Protein AF-A0A3D0VB70-F1 (afdb_monomer)

Secondary structure (DSSP, 8-state):
-PPPPPPPPPPP---TT-----GGG-EEEEEEEHHHH-PPPHHHHHHTTTS---EEEEEEETTEEEEES-------SS---PPPGGGGTT-

Structure (mmCIF, N/CA/C/O backbone):
data_AF-A0A3D0VB70-F1
#
_entry.id   AF-A0A3D0VB70-F1
#
loop_
_atom_site.group_PDB
_atom_site.id
_atom_site.type_symbol
_atom_site.label_atom_id
_atom_site.label_alt_id
_atom_site.label_comp_id
_atom_site.label_asym_id
_atom_site.label_entity_id
_atom_site.label_seq_id
_atom_site.pdbx_PDB_ins_code
_atom_site.Cartn_x
_atom_site.Cartn_y
_atom_site.Cartn_z
_atom_site.occupancy
_atom_site.B_iso_or_equiv
_atom_site.auth_seq_id
_atom_site.auth_comp_id
_atom_site.auth_asym_id
_atom_site.auth_atom_id
_atom_site.pdbx_PDB_model_num
ATOM 1 N N . MET A 1 1 ? 32.258 21.076 45.411 1.00 51.81 1 MET A N 1
ATOM 2 C CA . MET A 1 1 ? 31.064 20.808 44.584 1.00 51.81 1 MET A CA 1
ATOM 3 C C . MET A 1 1 ? 30.977 19.315 44.315 1.00 51.81 1 MET A C 1
ATOM 5 O O . MET A 1 1 ? 31.858 18.822 43.623 1.00 51.81 1 MET A O 1
ATOM 9 N N . PRO A 1 2 ? 30.004 18.575 44.866 1.00 50.78 2 PRO A N 1
ATOM 10 C CA . PRO A 1 2 ? 29.686 17.245 44.365 1.00 50.78 2 PRO A CA 1
ATOM 11 C C . PRO A 1 2 ? 28.731 17.340 43.164 1.00 50.78 2 PRO A C 1
ATOM 13 O O . PRO A 1 2 ? 27.862 18.210 43.108 1.00 50.78 2 PRO A O 1
ATOM 16 N N . ALA A 1 3 ? 28.960 16.467 42.187 1.00 54.12 3 ALA A N 1
ATOM 17 C CA . ALA A 1 3 ? 28.238 16.366 40.928 1.00 54.12 3 ALA A CA 1
ATOM 18 C C . ALA A 1 3 ? 26.772 15.926 41.114 1.00 54.12 3 ALA A C 1
ATOM 20 O O . ALA A 1 3 ? 26.450 15.140 42.002 1.00 54.12 3 ALA A O 1
ATOM 21 N N . ASN A 1 4 ? 25.904 16.433 40.238 1.00 55.59 4 ASN A N 1
ATOM 22 C CA . ASN A 1 4 ? 24.490 16.082 40.108 1.00 55.59 4 ASN A CA 1
ATOM 23 C C . ASN A 1 4 ? 24.348 14.663 39.512 1.00 55.59 4 ASN A C 1
ATOM 25 O O . ASN A 1 4 ? 24.826 14.455 38.392 1.00 55.59 4 ASN A O 1
ATOM 29 N N . PRO A 1 5 ? 23.735 13.679 40.198 1.00 51.56 5 PRO A N 1
ATOM 30 C CA . PRO A 1 5 ? 23.493 12.373 39.601 1.00 51.56 5 PRO A CA 1
ATOM 31 C C . PRO A 1 5 ? 22.382 12.478 38.546 1.00 51.56 5 PRO A C 1
ATOM 33 O O . PRO A 1 5 ? 21.303 13.009 38.797 1.00 51.56 5 PRO A O 1
ATOM 36 N N . ALA A 1 6 ? 22.677 11.984 37.343 1.00 54.94 6 ALA A N 1
ATOM 37 C CA . ALA A 1 6 ? 21.781 11.981 36.196 1.00 54.94 6 ALA A CA 1
ATOM 38 C C . ALA A 1 6 ? 20.419 11.347 36.534 1.00 54.94 6 ALA A C 1
ATOM 40 O O . ALA A 1 6 ? 20.338 10.188 36.938 1.00 54.94 6 ALA A O 1
ATOM 41 N N . SER A 1 7 ? 19.349 12.119 36.335 1.00 48.59 7 SER A N 1
ATOM 42 C CA . SER A 1 7 ? 17.971 11.633 36.370 1.00 48.59 7 SER A CA 1
ATOM 43 C C . SER A 1 7 ? 17.749 10.678 35.193 1.00 48.59 7 SER A C 1
ATOM 45 O O . SER A 1 7 ? 17.917 11.068 34.036 1.00 48.59 7 SER A O 1
ATOM 47 N N . ALA A 1 8 ? 17.411 9.421 35.480 1.00 52.41 8 ALA A N 1
ATOM 48 C CA . ALA A 1 8 ? 17.021 8.439 34.472 1.00 52.41 8 ALA A CA 1
ATOM 49 C C . ALA A 1 8 ? 15.726 8.884 33.753 1.00 52.41 8 ALA A C 1
ATOM 51 O O . ALA A 1 8 ? 14.865 9.506 34.383 1.00 52.41 8 ALA A O 1
ATOM 52 N N . PRO A 1 9 ? 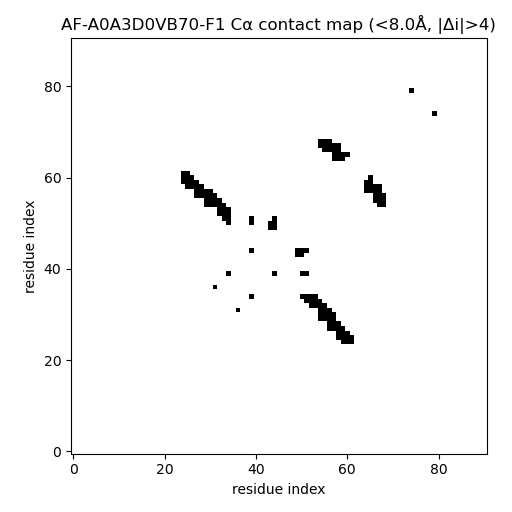15.541 8.577 32.454 1.00 59.84 9 PRO A N 1
ATOM 53 C CA . PRO A 1 9 ? 14.276 8.850 31.780 1.00 59.84 9 PRO A CA 1
ATOM 54 C C . PRO A 1 9 ? 13.163 7.962 32.370 1.00 59.84 9 PRO A C 1
ATOM 56 O O . PRO A 1 9 ? 13.427 6.808 32.718 1.00 59.84 9 PRO A O 1
ATOM 59 N N . PRO A 1 10 ? 11.916 8.455 32.482 1.00 53.53 10 PRO A N 1
ATOM 60 C CA . PRO A 1 10 ? 10.811 7.643 32.971 1.00 53.53 10 PRO A CA 1
ATOM 61 C C . PRO A 1 10 ? 10.510 6.533 31.957 1.00 53.53 10 PRO A C 1
ATOM 63 O O . PRO A 1 10 ? 10.179 6.799 30.800 1.00 53.53 10 PRO A O 1
ATOM 66 N N . VAL A 1 11 ? 10.634 5.280 32.394 1.00 52.56 11 VAL A N 1
ATOM 67 C CA . VAL A 1 11 ? 10.140 4.114 31.655 1.00 52.56 11 VAL A CA 1
ATOM 68 C C . VAL A 1 11 ? 8.633 4.279 31.455 1.00 52.56 11 VAL A C 1
ATOM 70 O O . VAL A 1 11 ? 7.879 4.423 32.417 1.00 52.56 11 VAL A O 1
ATOM 73 N N . ALA A 1 12 ? 8.198 4.339 30.196 1.00 48.56 12 ALA A N 1
ATOM 74 C CA . ALA A 1 12 ? 6.791 4.461 29.847 1.00 48.56 12 ALA A CA 1
ATOM 75 C C . ALA A 1 12 ? 6.014 3.291 30.466 1.00 48.56 12 ALA A C 1
ATOM 77 O O . ALA A 1 12 ? 6.323 2.130 30.206 1.00 48.56 12 ALA A O 1
ATOM 78 N N . ALA A 1 13 ? 5.024 3.603 31.301 1.00 45.50 13 ALA A N 1
ATOM 79 C CA . ALA A 1 13 ? 4.113 2.615 31.851 1.00 45.50 13 ALA A CA 1
ATOM 80 C C . ALA A 1 13 ? 3.374 1.916 30.698 1.00 45.50 13 ALA A C 1
ATOM 82 O O . ALA A 1 13 ? 2.625 2.551 29.953 1.00 45.50 13 ALA A O 1
ATOM 83 N N . THR A 1 14 ? 3.621 0.619 30.528 1.00 51.50 14 THR A N 1
ATOM 84 C CA . THR A 1 14 ? 2.881 -0.232 29.597 1.00 51.50 14 THR A CA 1
ATOM 85 C C . THR A 1 14 ? 1.467 -0.409 30.143 1.00 51.50 14 THR A C 1
ATOM 87 O O . THR A 1 14 ? 1.288 -0.986 31.213 1.00 51.50 14 THR A O 1
ATOM 90 N N . ASP A 1 15 ? 0.474 0.129 29.439 1.00 52.41 15 ASP A N 1
ATOM 91 C CA . ASP A 1 15 ? -0.938 0.028 29.810 1.00 52.41 15 ASP A CA 1
ATOM 92 C C . ASP A 1 15 ? -1.404 -1.440 29.690 1.00 52.41 15 ASP A C 1
ATOM 94 O O . ASP A 1 15 ? -1.398 -1.987 28.582 1.00 52.41 15 ASP A O 1
ATOM 98 N N . PRO A 1 16 ? -1.780 -2.119 30.792 1.00 54.72 16 PRO A N 1
ATOM 99 C CA . PRO A 1 16 ? -2.096 -3.549 30.785 1.00 54.72 16 PRO A CA 1
ATOM 100 C C . PRO A 1 16 ? -3.430 -3.879 30.093 1.00 54.72 16 PRO A C 1
ATOM 102 O O . PRO A 1 16 ? -3.756 -5.053 29.939 1.00 54.72 16 PRO A O 1
ATOM 105 N N . THR A 1 17 ? -4.204 -2.869 29.670 1.00 48.00 17 THR A N 1
ATOM 106 C CA . THR A 1 17 ? -5.455 -3.051 28.911 1.00 48.00 17 THR A CA 1
ATOM 107 C C . THR A 1 17 ? -5.288 -2.955 27.393 1.00 48.00 17 THR A C 1
ATOM 109 O O . THR A 1 17 ? -6.250 -3.179 26.654 1.00 48.00 17 THR A O 1
ATOM 112 N N . ALA A 1 18 ? -4.077 -2.672 26.897 1.00 53.53 18 ALA A N 1
ATOM 113 C CA . ALA A 1 18 ? -3.806 -2.668 25.467 1.00 53.53 18 ALA A CA 1
ATOM 114 C C . ALA A 1 18 ? -3.955 -4.094 24.909 1.00 53.53 18 ALA A C 1
ATOM 116 O O . ALA A 1 18 ? -3.105 -4.959 25.118 1.00 53.53 18 ALA A O 1
ATOM 117 N N . THR A 1 19 ? -5.059 -4.343 24.199 1.00 53.53 19 THR A N 1
ATOM 118 C CA . THR A 1 19 ? -5.254 -5.581 23.436 1.00 53.53 19 THR A CA 1
ATOM 119 C C . THR A 1 19 ? -4.062 -5.725 22.497 1.00 53.53 19 THR A C 1
ATOM 121 O O . THR A 1 19 ? -3.821 -4.853 21.663 1.00 53.53 19 THR A O 1
ATOM 124 N N . THR A 1 20 ? -3.266 -6.780 22.682 1.00 61.09 20 THR A N 1
ATOM 125 C CA . THR A 1 20 ? -2.109 -7.047 21.824 1.00 61.09 20 THR A CA 1
ATOM 126 C C . THR A 1 20 ? -2.613 -7.150 20.392 1.00 61.09 20 THR A C 1
ATOM 128 O O . THR A 1 20 ? -3.456 -7.995 20.101 1.00 61.09 20 THR A O 1
ATOM 131 N N . ALA A 1 21 ? -2.144 -6.259 19.517 1.00 62.44 21 ALA A N 1
ATOM 132 C CA . ALA A 1 21 ? -2.478 -6.314 18.103 1.00 62.44 21 ALA A CA 1
ATOM 133 C C . ALA A 1 21 ? -2.005 -7.665 17.551 1.00 62.44 21 ALA A C 1
ATOM 135 O O . ALA A 1 21 ? -0.803 -7.938 17.505 1.00 62.44 21 ALA A O 1
ATOM 136 N N . ASP A 1 22 ? -2.954 -8.522 17.181 1.00 73.31 22 ASP A N 1
ATOM 137 C CA . ASP A 1 22 ? -2.659 -9.816 16.586 1.00 73.31 22 ASP A CA 1
ATOM 138 C C . ASP A 1 22 ? -2.195 -9.596 15.143 1.00 73.31 22 ASP A C 1
ATOM 140 O O . ASP A 1 22 ? -2.990 -9.34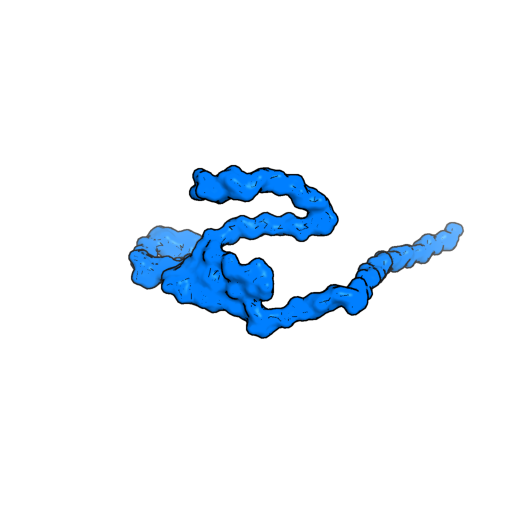9 14.235 1.00 73.31 22 ASP A O 1
ATOM 144 N N . GLN A 1 23 ? -0.879 -9.657 14.937 1.00 78.00 23 GLN A N 1
ATOM 145 C CA . GLN A 1 23 ? -0.265 -9.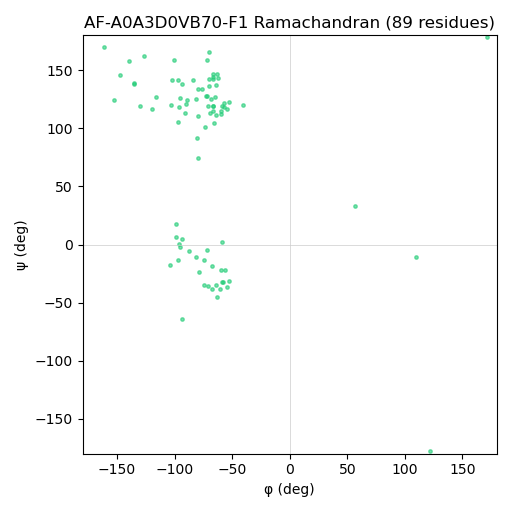457 13.624 1.00 78.00 23 GLN A CA 1
ATOM 146 C C . GLN A 1 23 ? -0.751 -10.481 12.594 1.00 78.00 23 GLN A C 1
ATOM 148 O O . GLN A 1 23 ? -0.693 -10.198 11.400 1.00 78.00 23 GLN A O 1
ATOM 153 N N . SER A 1 24 ? -1.267 -11.639 13.027 1.00 82.94 24 SER A N 1
ATOM 154 C CA . SER A 1 24 ? -1.816 -12.645 12.115 1.00 82.94 24 SER A CA 1
ATOM 155 C C . SER A 1 24 ? -3.097 -12.180 11.411 1.00 82.94 24 SER A C 1
ATOM 157 O O . SER A 1 24 ? -3.443 -12.705 10.355 1.00 82.94 24 SER A O 1
ATOM 159 N N . GLN A 1 25 ? -3.766 -11.153 11.946 1.00 82.12 25 GLN A N 1
ATOM 160 C CA . GLN A 1 25 ? -4.949 -10.540 11.342 1.00 82.12 25 GLN A CA 1
ATOM 161 C C . GLN A 1 25 ? -4.607 -9.427 10.340 1.00 82.12 25 GLN A C 1
ATOM 163 O O . GLN A 1 25 ? -5.500 -8.903 9.673 1.00 82.12 25 GLN A O 1
ATOM 168 N N . PHE A 1 26 ? -3.328 -9.060 10.217 1.00 89.50 26 PHE A N 1
ATOM 169 C CA . PHE A 1 26 ? -2.853 -8.142 9.191 1.00 89.50 26 PHE A CA 1
ATOM 170 C C . PHE A 1 26 ? -2.461 -8.920 7.933 1.00 89.50 26 PHE A C 1
ATOM 172 O O . PHE A 1 26 ? -1.606 -9.803 7.976 1.00 89.50 26 PHE A O 1
ATOM 179 N N . SER A 1 27 ? -3.035 -8.569 6.784 1.00 90.88 27 SER A N 1
ATOM 180 C CA . SER A 1 27 ? -2.647 -9.168 5.501 1.00 90.88 27 SER A CA 1
ATOM 181 C C . SER A 1 27 ? -2.603 -8.138 4.381 1.00 90.88 27 SER A C 1
ATOM 183 O O . SER A 1 27 ? -3.226 -7.083 4.461 1.00 90.88 27 SER A O 1
ATOM 185 N N . PHE A 1 28 ? -1.845 -8.441 3.326 1.00 93.81 28 PHE A N 1
ATOM 186 C CA . PHE A 1 28 ? -1.795 -7.626 2.118 1.00 93.81 28 PHE A CA 1
ATOM 187 C C . PHE A 1 28 ? -1.988 -8.495 0.880 1.00 93.81 28 PHE A C 1
ATOM 189 O O . PHE A 1 28 ? -1.168 -9.370 0.592 1.00 93.81 28 PHE A O 1
ATOM 196 N N . THR A 1 29 ? -3.038 -8.206 0.120 1.00 94.75 29 THR A N 1
ATOM 197 C CA . THR A 1 29 ? -3.345 -8.877 -1.144 1.00 94.75 29 THR A CA 1
ATOM 198 C C . THR A 1 29 ? -2.951 -7.975 -2.302 1.00 94.75 29 THR A C 1
ATOM 200 O O . THR A 1 29 ? -3.466 -6.865 -2.434 1.00 94.75 29 THR A O 1
ATOM 203 N N . VAL A 1 30 ? -2.042 -8.447 -3.159 1.00 93.69 30 VAL A N 1
ATOM 204 C CA . VAL A 1 30 ? -1.629 -7.721 -4.370 1.00 93.69 30 VAL A CA 1
ATOM 205 C C . VAL A 1 30 ? -2.753 -7.777 -5.405 1.00 93.69 30 VAL A C 1
ATOM 207 O O . VAL A 1 30 ? -3.212 -8.863 -5.746 1.00 93.69 30 VAL A O 1
ATOM 210 N N . GLY A 1 31 ? -3.159 -6.617 -5.924 1.00 91.19 31 GLY A N 1
ATOM 211 C CA . GLY A 1 31 ? -4.114 -6.502 -7.028 1.00 91.19 31 GLY A CA 1
ATOM 212 C C . GLY A 1 31 ? -3.411 -6.419 -8.380 1.00 91.19 31 GLY A C 1
ATOM 213 O O . GLY A 1 31 ? -3.535 -7.311 -9.213 1.00 91.19 31 GLY A O 1
ATOM 214 N N . THR A 1 32 ? -2.636 -5.357 -8.603 1.00 90.88 32 THR A N 1
ATOM 215 C CA . THR A 1 32 ? -1.921 -5.135 -9.869 1.00 90.88 32 THR A CA 1
ATOM 216 C C . THR A 1 32 ? -0.492 -4.696 -9.600 1.00 90.88 32 THR A C 1
ATOM 218 O O . THR A 1 32 ? -0.254 -3.852 -8.734 1.00 90.88 32 THR A O 1
ATOM 221 N N . ARG A 1 33 ? 0.473 -5.232 -10.356 1.00 90.88 33 ARG A N 1
ATOM 222 C CA . ARG A 1 33 ? 1.846 -4.717 -10.355 1.00 90.88 33 ARG A CA 1
ATOM 223 C C . ARG A 1 33 ? 2.049 -3.772 -11.529 1.00 90.88 33 ARG A C 1
ATOM 225 O O . ARG A 1 33 ? 1.574 -4.005 -12.640 1.00 90.88 33 ARG A O 1
ATOM 232 N N . LEU A 1 34 ? 2.801 -2.706 -11.292 1.00 89.12 34 LEU A N 1
ATOM 233 C CA . LEU A 1 34 ? 3.142 -1.742 -12.332 1.00 89.12 34 LEU A CA 1
ATOM 234 C C . LEU A 1 34 ? 4.008 -2.384 -13.426 1.00 89.12 34 LEU A C 1
ATOM 236 O O . LEU A 1 34 ? 3.821 -2.090 -14.603 1.00 89.12 34 LEU A O 1
ATOM 240 N N . ALA A 1 35 ? 4.887 -3.315 -13.045 1.00 86.25 35 ALA A N 1
ATOM 241 C CA . ALA A 1 35 ? 5.689 -4.095 -13.984 1.00 86.25 35 ALA A CA 1
ATOM 242 C C . ALA A 1 35 ? 4.836 -4.915 -14.976 1.00 86.25 35 ALA A C 1
ATOM 244 O O . ALA A 1 35 ? 5.233 -5.066 -16.127 1.00 86.25 35 ALA A O 1
ATOM 245 N N . ASP A 1 36 ? 3.650 -5.379 -14.561 1.00 86.75 36 ASP A N 1
ATOM 246 C CA . ASP A 1 36 ? 2.768 -6.220 -15.388 1.00 86.75 36 ASP A CA 1
ATOM 247 C C . ASP A 1 36 ? 1.975 -5.397 -16.421 1.00 86.75 36 ASP A C 1
ATOM 249 O O . ASP A 1 36 ? 1.526 -5.921 -17.437 1.00 86.75 36 ASP A O 1
ATOM 253 N N . SER A 1 37 ? 1.783 -4.100 -16.165 1.00 82.75 37 SER A N 1
ATOM 254 C CA . SER A 1 37 ? 0.931 -3.216 -16.976 1.00 82.75 37 SER A CA 1
ATOM 255 C C . SER A 1 37 ? 1.711 -2.277 -17.897 1.00 82.75 37 SER A C 1
ATOM 257 O O . SER A 1 37 ? 1.141 -1.743 -18.851 1.00 82.75 37 SER A O 1
ATOM 259 N N . ARG A 1 38 ? 3.010 -2.062 -17.649 1.00 81.06 38 ARG A N 1
ATOM 260 C CA . ARG A 1 38 ? 3.848 -1.199 -18.486 1.00 81.06 38 ARG A CA 1
ATOM 261 C C . ARG A 1 38 ? 5.315 -1.610 -18.450 1.00 81.06 38 ARG A C 1
ATOM 263 O O . ARG A 1 38 ? 5.953 -1.570 -17.401 1.00 81.06 38 ARG A O 1
ATOM 270 N N . ALA A 1 39 ? 5.880 -1.857 -19.632 1.00 80.00 39 ALA A N 1
ATOM 271 C CA . ALA A 1 39 ? 7.321 -2.008 -19.783 1.00 80.00 39 ALA A CA 1
ATOM 272 C C . ALA A 1 39 ? 8.037 -0.675 -19.459 1.00 80.00 39 ALA A C 1
ATOM 274 O O . ALA A 1 39 ? 7.674 0.369 -20.018 1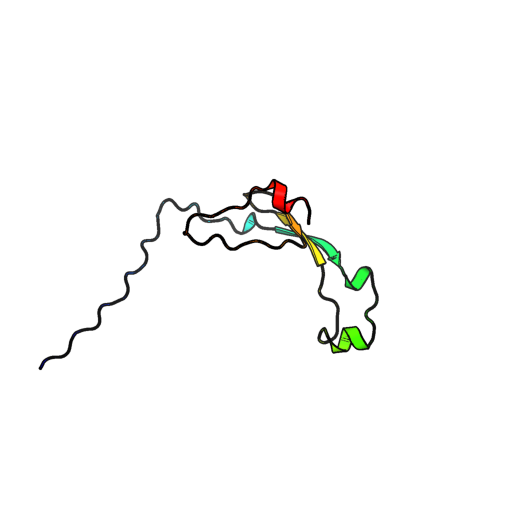.00 80.00 39 ALA A O 1
ATOM 275 N N . PRO A 1 40 ? 9.034 -0.676 -18.561 1.00 77.56 40 PRO A N 1
ATOM 276 C CA . PRO A 1 40 ? 9.795 0.522 -18.229 1.00 77.56 40 PRO A CA 1
ATOM 277 C C . PRO A 1 40 ? 10.693 0.939 -19.401 1.00 77.56 40 PRO A C 1
ATOM 279 O O . PRO A 1 40 ? 11.365 0.111 -20.014 1.00 77.56 40 PRO A O 1
ATOM 282 N N . SER A 1 41 ? 10.739 2.237 -19.712 1.00 82.06 41 SER A N 1
ATOM 283 C CA . SER A 1 41 ? 11.730 2.769 -20.653 1.00 82.06 41 SER A CA 1
ATOM 284 C C . SER A 1 41 ? 13.132 2.772 -20.031 1.00 82.06 41 SER A C 1
ATOM 286 O O . SER A 1 41 ? 13.278 2.814 -18.808 1.00 82.06 41 SER A O 1
ATOM 288 N N . GLY A 1 42 ? 14.184 2.800 -20.858 1.00 79.94 42 GLY A N 1
ATOM 289 C CA . GLY A 1 42 ? 15.573 2.848 -20.374 1.00 79.94 42 GLY A CA 1
ATOM 290 C C . GLY A 1 42 ? 15.847 4.005 -19.401 1.00 79.94 42 GLY A C 1
ATOM 291 O O . GLY A 1 42 ? 16.532 3.825 -18.396 1.00 79.94 42 GLY A O 1
ATOM 292 N N . ALA A 1 43 ? 15.230 5.168 -19.631 1.00 84.25 43 ALA A N 1
ATOM 293 C CA . ALA A 1 43 ? 15.316 6.312 -18.722 1.00 84.25 43 ALA A CA 1
ATOM 294 C C . ALA A 1 43 ? 14.620 6.048 -17.373 1.00 84.25 43 ALA A C 1
ATOM 296 O O . ALA A 1 43 ? 15.118 6.447 -16.322 1.00 84.25 43 ALA A O 1
ATOM 297 N N . GLN A 1 44 ? 13.482 5.347 -17.386 1.00 81.31 44 GLN A N 1
ATOM 298 C CA . GLN A 1 44 ? 12.741 5.001 -16.173 1.00 81.31 44 GLN A CA 1
ATOM 299 C C . GLN A 1 44 ? 13.474 3.948 -15.335 1.00 81.31 44 GLN A C 1
ATOM 301 O O . GLN A 1 44 ? 13.455 4.036 -14.110 1.00 81.31 44 GLN A O 1
ATOM 306 N N . LEU A 1 45 ? 14.156 2.998 -15.974 1.00 80.19 45 LEU A N 1
ATOM 307 C CA . LEU A 1 45 ? 15.021 2.030 -15.295 1.00 80.19 45 LEU A CA 1
ATOM 308 C C . LEU A 1 45 ? 16.190 2.729 -14.590 1.00 80.19 45 LEU A C 1
ATOM 310 O O . LEU A 1 45 ? 16.439 2.463 -13.415 1.00 80.19 45 LEU A O 1
ATOM 314 N N . ALA A 1 46 ? 16.850 3.672 -15.271 1.00 81.31 46 ALA A N 1
ATOM 315 C CA . ALA A 1 46 ? 17.936 4.462 -14.691 1.00 81.31 46 ALA A CA 1
ATOM 316 C C . ALA A 1 46 ? 17.475 5.281 -13.469 1.00 81.31 46 ALA A C 1
ATOM 318 O O . ALA A 1 46 ? 18.194 5.363 -12.475 1.00 81.31 46 ALA A O 1
ATOM 319 N N . ALA A 1 47 ? 16.255 5.832 -13.507 1.00 83.12 47 ALA A N 1
ATOM 320 C CA . ALA A 1 47 ? 15.683 6.594 -12.395 1.00 83.12 47 ALA A CA 1
ATOM 321 C C . ALA A 1 47 ? 15.215 5.719 -11.212 1.00 83.12 47 ALA A C 1
ATOM 323 O O . ALA A 1 47 ? 15.338 6.129 -10.060 1.00 83.12 47 ALA A O 1
ATOM 324 N N . ASN A 1 48 ? 14.692 4.515 -11.471 1.00 79.38 48 ASN A N 1
ATOM 325 C CA . ASN A 1 48 ? 14.098 3.635 -10.451 1.00 79.38 48 ASN A CA 1
ATOM 326 C C . ASN A 1 48 ? 15.044 2.532 -9.945 1.00 79.38 48 ASN A C 1
ATOM 328 O O . ASN A 1 48 ? 14.594 1.564 -9.341 1.00 79.38 48 ASN A O 1
ATOM 332 N N . ARG A 1 49 ? 16.359 2.669 -10.167 1.00 77.19 49 ARG A N 1
ATOM 333 C CA . ARG A 1 49 ? 17.375 1.660 -9.798 1.00 77.19 49 ARG A CA 1
ATOM 334 C C . ARG A 1 49 ? 17.123 0.274 -10.410 1.00 77.19 49 ARG A C 1
ATOM 336 O O . ARG A 1 49 ? 17.468 -0.735 -9.807 1.00 77.19 49 ARG A O 1
ATOM 343 N N . GLY A 1 50 ? 16.557 0.234 -11.614 1.00 75.44 50 GLY A N 1
ATOM 344 C CA . GLY A 1 50 ? 16.524 -0.970 -12.442 1.00 75.44 50 GLY A CA 1
ATOM 345 C C . GLY A 1 50 ? 15.170 -1.654 -12.628 1.00 75.44 50 GLY A C 1
ATOM 346 O O . GLY A 1 50 ? 15.098 -2.492 -13.514 1.00 75.44 50 GLY A O 1
ATOM 347 N N . GLU A 1 51 ? 14.098 -1.315 -11.899 1.00 81.44 51 GLU A N 1
ATOM 348 C CA . GLU A 1 51 ? 12.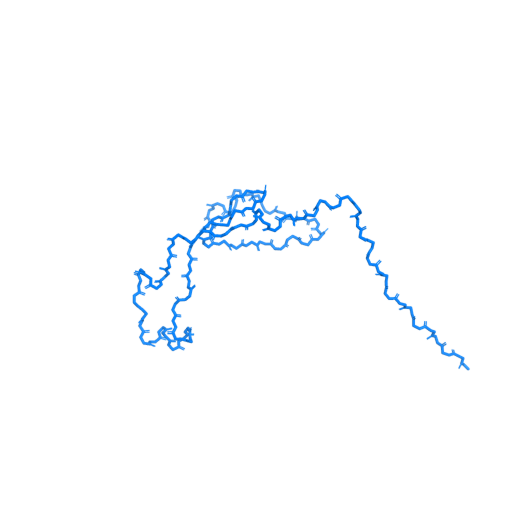753 -1.863 -12.182 1.00 81.44 51 GLU A CA 1
ATOM 349 C C . GLU A 1 51 ? 11.596 -1.052 -11.568 1.00 81.44 51 GLU A C 1
ATOM 351 O O . GLU A 1 51 ? 11.796 -0.144 -10.761 1.00 81.44 51 GLU A O 1
ATOM 356 N N . PHE A 1 52 ? 10.357 -1.380 -11.954 1.00 84.00 52 PHE A N 1
ATOM 357 C CA . PHE A 1 52 ? 9.144 -0.835 -11.340 1.00 84.00 52 PHE A CA 1
ATOM 358 C C . PHE A 1 52 ? 8.654 -1.717 -10.191 1.00 84.00 52 PHE A C 1
ATOM 360 O O . PHE A 1 52 ? 8.130 -2.803 -10.410 1.00 84.00 52 PHE A O 1
ATOM 367 N N . LEU A 1 53 ? 8.727 -1.190 -8.967 1.00 86.75 53 LEU A N 1
ATOM 368 C CA . LEU A 1 53 ? 8.276 -1.878 -7.748 1.00 86.75 53 LEU A CA 1
ATOM 369 C C . LEU A 1 53 ? 6.851 -1.494 -7.304 1.00 86.75 53 LEU A C 1
ATOM 371 O O . LEU A 1 53 ? 6.358 -1.978 -6.284 1.00 86.75 53 LEU A O 1
ATOM 375 N N . GLY A 1 54 ? 6.187 -0.604 -8.047 1.00 88.19 54 GLY A N 1
ATOM 376 C CA . GLY A 1 54 ? 4.843 -0.128 -7.722 1.00 88.19 54 GLY A CA 1
ATOM 377 C C . GLY A 1 54 ? 3.800 -1.246 -7.776 1.00 88.19 54 GLY A C 1
ATOM 378 O O . GLY A 1 54 ? 3.791 -2.054 -8.707 1.00 88.19 54 GLY A O 1
ATOM 379 N N . ARG A 1 55 ? 2.896 -1.276 -6.791 1.00 93.19 55 ARG A N 1
ATOM 380 C CA . ARG A 1 55 ? 1.774 -2.217 -6.741 1.00 93.19 55 ARG A CA 1
ATOM 381 C C . ARG A 1 55 ? 0.552 -1.598 -6.084 1.00 93.19 55 ARG A C 1
ATOM 383 O O . ARG A 1 55 ? 0.678 -0.815 -5.145 1.00 93.19 55 ARG A O 1
ATOM 390 N N . THR A 1 56 ? -0.608 -1.998 -6.568 1.00 93.88 56 THR A N 1
ATOM 391 C CA . THR A 1 56 ? -1.894 -1.763 -5.921 1.00 93.88 56 THR A CA 1
ATOM 392 C C . THR A 1 56 ? -2.313 -3.033 -5.193 1.00 93.88 56 THR A C 1
ATOM 394 O O . THR A 1 56 ? -1.830 -4.134 -5.484 1.00 93.88 56 THR A O 1
ATOM 397 N N . GLY A 1 57 ? -3.196 -2.898 -4.219 1.00 93.50 57 GLY A N 1
ATOM 398 C CA . GLY A 1 57 ? -3.629 -4.026 -3.408 1.00 93.50 57 GLY A CA 1
ATOM 399 C C . GLY A 1 57 ? -4.479 -3.597 -2.230 1.00 93.50 57 GLY A C 1
ATOM 400 O O . GLY A 1 57 ? -4.673 -2.404 -2.006 1.00 93.50 57 GLY A O 1
ATOM 401 N N . THR A 1 58 ? -4.946 -4.562 -1.455 1.00 95.31 58 THR A N 1
ATOM 402 C CA . THR A 1 58 ? -5.763 -4.315 -0.266 1.00 95.31 58 THR A CA 1
ATOM 403 C C . THR A 1 58 ? -5.010 -4.781 0.965 1.00 95.31 58 THR A C 1
ATOM 405 O O . THR A 1 58 ? -4.549 -5.921 1.017 1.00 95.31 58 THR A O 1
ATOM 408 N N . ILE A 1 59 ? -4.870 -3.892 1.944 1.00 92.25 59 ILE A N 1
ATOM 409 C CA . ILE A 1 59 ? -4.411 -4.234 3.286 1.00 92.25 59 ILE A CA 1
ATOM 410 C C . ILE A 1 59 ? -5.649 -4.563 4.118 1.00 92.25 59 ILE A C 1
ATOM 412 O O . ILE A 1 59 ? -6.515 -3.708 4.285 1.00 92.25 59 ILE A O 1
ATOM 416 N N . THR A 1 60 ? -5.723 -5.770 4.660 1.00 90.38 60 THR A N 1
ATOM 417 C CA . THR A 1 60 ? -6.764 -6.158 5.615 1.00 90.38 60 THR A CA 1
ATOM 418 C C . THR A 1 60 ? -6.213 -5.970 7.014 1.00 90.38 60 THR A C 1
ATOM 420 O O . THR A 1 60 ? -5.147 -6.495 7.339 1.00 90.38 60 THR A O 1
ATOM 423 N N . THR A 1 61 ? -6.934 -5.223 7.838 1.00 88.50 61 THR A N 1
ATOM 424 C CA . THR A 1 61 ? -6.626 -5.045 9.257 1.00 88.50 61 THR A CA 1
ATOM 425 C C . THR A 1 61 ? -7.864 -5.379 10.091 1.00 88.50 61 THR A C 1
ATOM 427 O O . THR A 1 61 ? -8.978 -5.331 9.562 1.00 88.50 61 THR A O 1
ATOM 430 N N . PRO A 1 62 ? -7.725 -5.630 11.405 1.00 84.50 62 PRO A N 1
ATOM 431 C CA . PRO A 1 62 ? -8.878 -5.774 12.301 1.00 84.50 62 PRO A CA 1
ATOM 432 C C . PRO A 1 62 ? -9.820 -4.559 12.289 1.00 84.50 62 PRO A C 1
ATOM 434 O O . PRO A 1 62 ? -10.989 -4.665 12.644 1.00 84.50 62 PRO A O 1
ATOM 437 N N . HIS A 1 63 ? -9.307 -3.395 11.879 1.00 81.69 63 HIS A N 1
ATOM 438 C CA . HIS A 1 63 ? -10.035 -2.130 11.813 1.00 81.69 63 HIS A CA 1
ATOM 439 C C . HIS A 1 63 ? -10.662 -1.860 10.438 1.00 81.69 63 HIS A C 1
ATOM 441 O O . HIS A 1 63 ? -11.231 -0.791 10.228 1.00 81.69 63 HIS A O 1
ATOM 447 N N . GLY A 1 64 ? -10.569 -2.816 9.510 1.00 85.56 64 GLY A N 1
ATOM 448 C CA . GLY A 1 64 ? -11.126 -2.725 8.166 1.00 85.56 64 GLY A CA 1
ATOM 449 C C . GLY A 1 64 ? -10.084 -2.874 7.061 1.00 85.56 64 GLY A C 1
ATOM 450 O O . GLY A 1 64 ? -8.893 -3.106 7.300 1.00 85.56 64 GLY A O 1
ATOM 451 N N . GLU A 1 65 ? -10.566 -2.747 5.829 1.00 90.81 65 GLU A N 1
ATOM 452 C CA . GLU A 1 65 ? -9.766 -2.855 4.612 1.00 90.81 65 GLU A CA 1
ATOM 453 C C . GLU A 1 65 ? -9.276 -1.485 4.131 1.00 90.81 65 GLU A C 1
ATOM 455 O O . GLU A 1 65 ? -10.031 -0.514 4.085 1.00 90.81 65 GLU A O 1
ATOM 460 N N . ILE A 1 66 ? -8.016 -1.419 3.704 1.00 90.00 66 ILE A N 1
ATOM 461 C CA . ILE A 1 66 ? -7.383 -0.219 3.155 1.00 90.00 66 ILE A CA 1
ATOM 462 C C . ILE A 1 66 ? -6.944 -0.523 1.724 1.00 90.00 66 ILE A C 1
ATOM 464 O O . ILE A 1 66 ? -6.076 -1.367 1.487 1.00 90.00 66 ILE A O 1
ATOM 468 N N . ARG A 1 67 ? -7.527 0.181 0.753 1.00 91.56 67 ARG A N 1
ATOM 469 C CA . ARG A 1 67 ? -7.154 0.066 -0.663 1.00 91.56 67 ARG A CA 1
ATOM 470 C C . ARG A 1 67 ? -5.910 0.903 -0.933 1.00 91.56 67 ARG A C 1
ATOM 472 O O . ARG A 1 67 ? -5.899 2.093 -0.657 1.00 91.56 67 ARG A O 1
ATOM 479 N N . THR A 1 68 ? -4.874 0.281 -1.479 1.00 92.94 68 THR A N 1
ATOM 480 C CA . THR A 1 68 ? -3.610 0.929 -1.849 1.00 92.94 68 THR A CA 1
ATOM 481 C C . THR A 1 68 ? -3.552 1.172 -3.364 1.00 92.94 68 THR A C 1
ATOM 483 O O . THR A 1 68 ? -4.002 0.311 -4.129 1.00 92.94 68 THR A O 1
ATOM 486 N N . PRO A 1 69 ? -2.994 2.308 -3.825 1.00 88.25 69 PRO A N 1
ATOM 487 C CA . PRO A 1 69 ? -2.162 3.255 -3.075 1.00 88.25 69 PRO A CA 1
ATOM 488 C C . PRO A 1 69 ? -2.979 4.151 -2.133 1.00 88.25 69 PRO A C 1
ATOM 490 O O . PRO A 1 69 ? -4.007 4.688 -2.522 1.00 88.25 69 PRO A O 1
ATOM 493 N N . ALA A 1 70 ? -2.511 4.304 -0.893 1.00 84.88 70 ALA A N 1
ATOM 494 C CA . ALA A 1 70 ? -3.138 5.155 0.116 1.00 84.88 70 ALA A CA 1
ATOM 495 C C . ALA A 1 70 ? -2.071 5.981 0.836 1.00 84.88 70 ALA A C 1
ATOM 497 O O . ALA A 1 70 ? -1.010 5.461 1.186 1.00 84.88 70 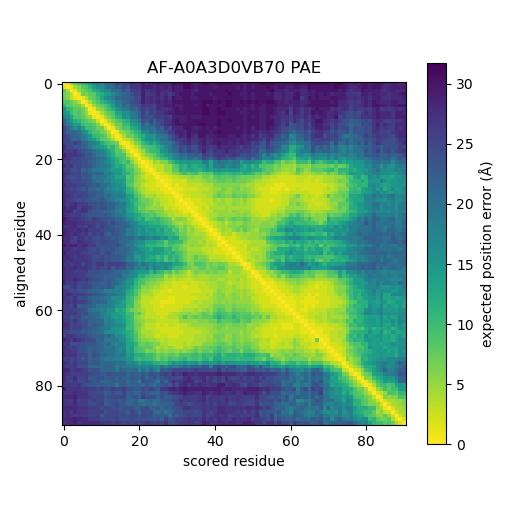ALA A O 1
ATOM 498 N N . PHE A 1 71 ? -2.375 7.251 1.093 1.00 81.94 71 PHE A N 1
ATOM 499 C CA . PHE A 1 71 ? -1.581 8.113 1.964 1.00 81.94 71 PHE A CA 1
ATOM 500 C C . PHE A 1 71 ? -2.216 8.120 3.353 1.00 81.94 71 PHE A C 1
ATOM 502 O O . PHE A 1 71 ? -3.26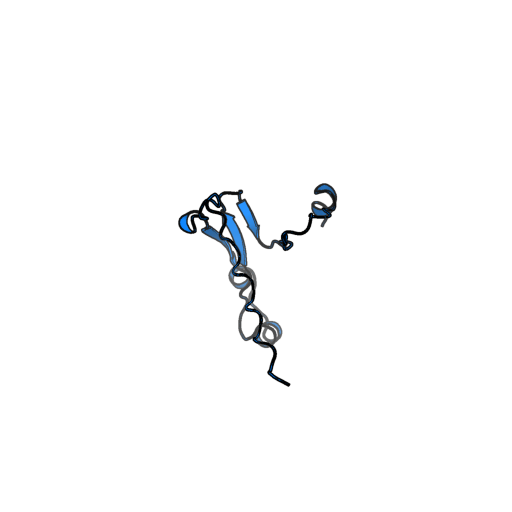9 8.716 3.562 1.00 81.94 71 PHE A O 1
ATOM 509 N N . ILE A 1 72 ? -1.591 7.425 4.303 1.00 80.19 72 ILE A N 1
ATOM 510 C CA . ILE A 1 72 ? -2.100 7.308 5.672 1.00 80.19 72 ILE A CA 1
ATOM 511 C C . ILE A 1 72 ? -1.404 8.358 6.539 1.00 80.19 72 ILE A C 1
ATOM 513 O O . ILE A 1 72 ? -0.182 8.335 6.694 1.00 80.19 72 ILE A O 1
ATOM 517 N N . ALA A 1 73 ? -2.176 9.282 7.108 1.00 76.31 73 ALA A N 1
ATOM 518 C CA . ALA A 1 73 ? -1.652 10.268 8.044 1.00 76.31 73 ALA A CA 1
ATOM 519 C C . ALA A 1 73 ? -1.264 9.610 9.381 1.00 76.31 73 ALA A C 1
ATOM 521 O O . ALA A 1 73 ? -1.959 8.725 9.880 1.00 76.31 73 ALA A O 1
ATOM 522 N N . VAL A 1 74 ? -0.166 10.065 9.991 1.00 75.12 74 VAL A N 1
ATOM 523 C CA . VAL A 1 74 ? 0.263 9.577 11.309 1.00 75.12 74 VAL A CA 1
ATOM 524 C C . VAL A 1 74 ? -0.558 10.264 12.400 1.00 75.12 74 VAL A C 1
ATOM 526 O O . VAL A 1 74 ? -0.376 11.450 12.669 1.00 75.12 74 VAL A O 1
ATOM 529 N N . GLY A 1 75 ? -1.430 9.507 13.067 1.00 63.03 75 GLY A N 1
ATOM 530 C CA . GLY A 1 75 ? -2.070 9.930 14.311 1.00 63.03 75 GLY A CA 1
ATOM 531 C C . GLY A 1 75 ? -1.120 9.719 15.486 1.00 63.03 75 GLY A C 1
ATOM 532 O O . GLY A 1 75 ? -1.069 8.634 16.058 1.00 63.03 7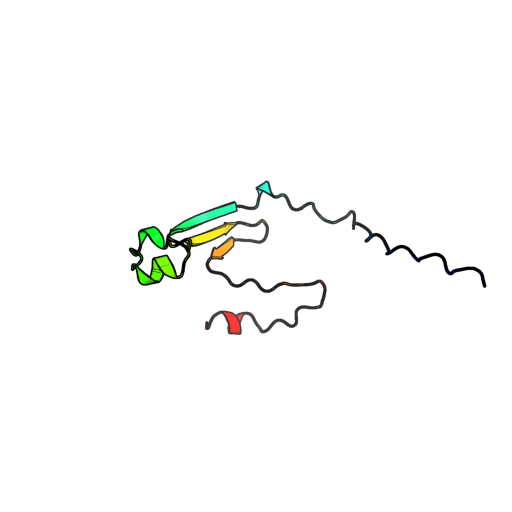5 GLY A O 1
ATOM 533 N N . THR A 1 76 ? -0.326 10.727 15.847 1.00 72.50 76 THR A N 1
ATOM 534 C CA . THR A 1 76 ? 0.346 10.712 17.157 1.00 72.50 76 THR A CA 1
ATOM 535 C C . THR A 1 76 ? -0.705 10.914 18.257 1.00 72.50 76 THR A C 1
ATOM 537 O O . THR A 1 76 ? -1.825 11.322 17.970 1.00 72.50 76 THR A O 1
ATOM 540 N N . LYS A 1 77 ? -0.386 10.648 19.534 1.00 50.03 77 LYS A N 1
ATOM 541 C CA . LYS A 1 77 ? -1.330 10.830 20.665 1.00 50.03 77 LYS A CA 1
ATOM 542 C C . LYS A 1 77 ? -1.868 12.270 20.847 1.00 50.03 77 LYS A C 1
ATOM 544 O O . LYS A 1 77 ? -2.610 12.520 21.793 1.00 50.03 77 LYS A O 1
ATOM 549 N N . ALA A 1 78 ? -1.498 13.217 19.988 1.00 48.53 78 ALA A N 1
ATOM 550 C CA . ALA A 1 78 ? -2.103 14.537 19.929 1.00 48.53 78 ALA A CA 1
ATOM 551 C C . ALA A 1 78 ? -3.430 14.475 19.156 1.00 48.53 78 ALA A C 1
ATOM 553 O O . ALA A 1 78 ? -3.508 13.878 18.085 1.00 48.53 78 ALA A O 1
ATOM 554 N N . THR A 1 79 ? -4.467 15.110 19.706 1.00 49.47 79 THR A N 1
ATOM 555 C CA . THR A 1 79 ? -5.804 15.242 19.116 1.00 49.47 79 THR A CA 1
ATOM 556 C C . THR A 1 79 ? -5.733 15.510 17.615 1.00 49.47 79 THR A C 1
ATOM 558 O O . THR A 1 79 ? -5.162 16.510 17.174 1.00 49.47 79 THR A O 1
ATOM 561 N N . VAL A 1 80 ? -6.331 14.613 16.831 1.00 48.91 80 VAL A N 1
ATOM 562 C CA . VAL A 1 80 ? -6.434 14.749 15.379 1.00 48.91 80 VAL A CA 1
ATOM 563 C C . VAL A 1 80 ? -7.281 15.987 15.085 1.00 48.91 80 VAL A C 1
ATOM 565 O O . VAL A 1 80 ? -8.482 15.999 15.345 1.00 48.91 80 VAL A O 1
ATOM 568 N N . LYS A 1 81 ? -6.677 17.046 14.535 1.00 54.97 81 LYS A N 1
ATOM 569 C CA . LYS A 1 81 ? -7.435 18.132 13.901 1.00 54.97 81 LYS A CA 1
ATOM 570 C C . LYS A 1 81 ? -7.821 17.654 12.501 1.00 54.97 81 LYS A C 1
ATOM 572 O O . LYS A 1 81 ? -7.175 17.998 11.517 1.00 54.97 81 LYS A O 1
ATOM 577 N N . SER A 1 82 ? -8.800 16.754 12.445 1.00 54.28 82 SER A N 1
ATOM 578 C CA . SER A 1 82 ? -9.281 16.155 11.202 1.00 54.28 82 SER A CA 1
ATOM 579 C C . SER A 1 82 ? -9.998 17.209 10.366 1.00 54.28 82 SER A C 1
ATOM 581 O O . SER A 1 82 ? -10.944 17.841 10.838 1.00 54.28 82 SER A O 1
ATOM 583 N N . VAL A 1 83 ? -9.560 17.375 9.121 1.00 57.19 83 VAL A N 1
ATOM 584 C CA . VAL A 1 83 ? -10.421 17.900 8.056 1.00 57.19 83 VAL A CA 1
ATOM 585 C C . VAL A 1 83 ? -11.511 16.854 7.816 1.00 57.19 83 VAL A C 1
ATOM 587 O O . VAL A 1 83 ? -11.240 15.658 7.969 1.00 57.19 83 VAL A O 1
ATOM 590 N N . LEU A 1 84 ? -12.744 17.282 7.538 1.00 61.94 84 LEU A N 1
ATOM 591 C CA . LEU A 1 84 ? -13.858 16.347 7.441 1.00 61.94 84 LEU A CA 1
ATOM 592 C C . LEU A 1 84 ? -13.630 15.330 6.296 1.00 61.94 84 LEU A C 1
ATOM 594 O O . LEU A 1 84 ? -13.048 15.701 5.271 1.00 61.94 84 LEU A O 1
ATOM 598 N N . PRO A 1 85 ? -14.042 14.056 6.461 1.00 58.28 85 PRO A N 1
ATOM 599 C CA . PRO A 1 85 ? -13.793 12.980 5.496 1.00 58.28 85 PRO A CA 1
ATOM 600 C C . 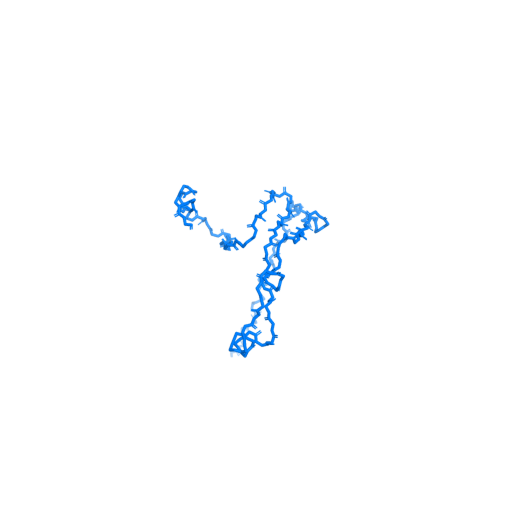PRO A 1 85 ? -14.243 13.301 4.064 1.00 58.28 85 PRO A C 1
ATOM 602 O O . PRO A 1 85 ? -13.600 12.860 3.114 1.00 58.28 85 PRO A O 1
ATOM 605 N N . GLU A 1 86 ? -15.296 14.104 3.899 1.00 61.25 86 GLU A N 1
ATOM 606 C CA . GLU A 1 86 ? -15.773 14.582 2.599 1.00 61.25 86 GLU A CA 1
ATOM 607 C C . GLU A 1 86 ? -14.710 15.353 1.805 1.00 61.25 86 GLU A C 1
ATOM 609 O O . GLU A 1 86 ? -14.651 15.215 0.589 1.00 61.25 86 GLU A O 1
ATOM 614 N N . SER A 1 87 ? -13.804 16.082 2.463 1.00 57.06 87 SER A N 1
ATOM 615 C CA . SER A 1 87 ? -12.734 16.828 1.784 1.00 57.06 87 SER A CA 1
ATOM 616 C C . SER A 1 87 ? -11.608 15.935 1.251 1.00 57.06 87 SER A C 1
ATOM 618 O O . SER A 1 87 ? -10.779 16.400 0.476 1.00 57.06 87 SER A O 1
ATOM 620 N N . MET A 1 88 ? -11.553 14.665 1.666 1.00 53.84 88 MET A N 1
ATOM 621 C CA . MET A 1 88 ? -10.569 13.685 1.186 1.00 53.84 88 MET A CA 1
ATOM 622 C C . MET A 1 88 ? -11.116 12.799 0.058 1.00 53.84 88 MET A C 1
ATOM 624 O O . MET A 1 88 ? -10.334 12.119 -0.596 1.00 53.84 88 MET A O 1
ATOM 628 N N . ALA A 1 89 ? -12.433 12.790 -0.177 1.00 55.78 89 ALA A N 1
ATOM 629 C CA . ALA A 1 89 ? -13.061 12.014 -1.250 1.00 55.78 89 ALA A CA 1
ATOM 630 C C . ALA A 1 89 ? -12.995 12.706 -2.629 1.00 55.78 89 ALA A C 1
ATOM 632 O O . ALA A 1 89 ? -13.318 12.080 -3.636 1.00 55.78 89 ALA A O 1
ATOM 633 N N . GLU A 1 90 ? -12.594 13.982 -2.675 1.00 47.75 90 GLU A N 1
ATOM 634 C CA . GLU A 1 90 ? -12.530 14.807 -3.893 1.00 47.75 90 GLU A CA 1
ATOM 635 C C . GLU A 1 90 ? -11.120 14.907 -4.524 1.00 47.75 90 GLU A C 1
ATOM 637 O O . GLU A 1 90 ? -10.939 15.651 -5.489 1.00 47.75 90 GLU A O 1
ATOM 642 N N . LEU A 1 91 ? -10.129 14.157 -4.020 1.00 47.44 91 LEU A N 1
ATOM 643 C CA . LEU A 1 91 ? -8.778 14.029 -4.602 1.00 47.44 91 LEU A CA 1
ATOM 644 C C . LEU A 1 91 ? -8.550 12.643 -5.215 1.00 47.44 91 LEU A C 1
ATOM 646 O O . LEU A 1 91 ? -7.862 12.590 -6.260 1.00 47.44 91 LEU A O 1
#

Mean predicted aligned error: 15.59 Å

pLDDT: mean 72.42, std 16.45, range [45.5, 95.31]

Nearest PDB structures (foldseek):
  7awe-assembly1_I  TM=2.152E-01  e=6.783E+00  Homo sapiens
  4s37-assembly3_G  TM=1.806E-01  e=8.704E+00  Pseudomonas aeruginosa

Sequence (91 aa):
MPANPASAPPVAATDPTATTADQSQFSFTVGTRLADSRAPSGAQLAANRGEFLGRTGTITTPHGEIRTPAFIAVGTKATVKSVLPESMAEL

Solvent-accessible surface area (backbone atoms only — not comparable to full-atom values): 6297 Å² total; per-residue (Å²): 135,85,82,82,79,81,81,76,81,82,77,78,81,78,64,90,80,64,75,76,81,61,66,88,56,51,46,75,49,81,70,48,48,44,55,81,76,46,85,76,51,75,70,52,23,68,72,51,80,66,56,65,83,51,60,29,28,39,36,40,40,93,92,47,78,45,68,38,83,68,88,81,80,86,81,56,100,62,83,79,84,71,74,62,71,72,76,66,74,80,116

Foldseek 3Di:
DDDDPDDDDDDDDDDPPPDPFDCVQWDKDWDDFPVVVDDDDPVRCVVVVGDGRDTWTWIGGPVGIDTPPDDDDDDDVPDDPDDDVVVVVVD

Radius of gyration: 22.25 Å; Cα contacts (8 Å, |Δi|>4): 70; chains: 1; bounding box: 47×34×65 Å